Protein AF-A0A7S2SHQ1-F1 (afdb_monomer)

Radius of gyration: 28.11 Å; Cα contacts (8 Å, |Δi|>4): 179; chains: 1; bounding box: 88×55×60 Å

Secondary structure (DSSP, 8-state):
--TT---SSEEEEEEEEEEEEETTTTEEEEEPPTT---EE-TTT-SSEESEEEPPPBTT-SS-------EE---S----TTTTSPPEEEEEEEEE---------------------------

Solvent-accessible surface area (backbone atoms only — not comparable to full-atom values): 7994 Å² total; per-residue (Å²): 122,51,78,90,34,82,64,43,22,36,32,44,35,42,33,65,25,24,42,43,80,36,82,91,77,75,42,80,40,78,39,80,44,91,86,56,52,32,34,38,42,80,91,80,47,94,57,59,31,58,63,49,67,47,72,67,33,67,86,31,62,50,46,79,81,85,76,81,75,48,74,58,73,71,92,80,76,56,55,97,79,74,76,48,55,54,73,45,79,47,77,45,82,42,77,56,86,82,78,78,80,76,77,81,75,78,81,76,73,74,81,75,76,80,77,82,78,88,82,80,90,128

Structure (mmCIF, N/CA/C/O backbone):
data_AF-A0A7S2SHQ1-F1
#
_entry.id   AF-A0A7S2SHQ1-F1
#
loop_
_atom_site.group_PDB
_atom_site.id
_atom_site.type_symbol
_atom_site.label_atom_id
_atom_site.label_alt_id
_atom_site.label_comp_id
_atom_site.label_asym_id
_atom_site.label_entity_id
_atom_site.label_seq_id
_atom_site.pdbx_PDB_ins_code
_atom_site.Cartn_x
_atom_site.Cartn_y
_atom_site.Cartn_z
_atom_site.occupancy
_atom_site.B_iso_or_equiv
_atom_site.auth_seq_id
_atom_site.auth_comp_id
_atom_site.auth_asym_id
_atom_site.auth_atom_id
_atom_site.pdbx_PDB_model_num
ATOM 1 N N . LEU A 1 1 ? -0.963 -9.790 -8.709 1.00 62.69 1 LEU A N 1
ATOM 2 C CA . LEU A 1 1 ? -0.727 -9.989 -10.155 1.00 62.69 1 LEU A CA 1
ATOM 3 C C . LEU A 1 1 ? -1.663 -9.042 -10.897 1.00 62.69 1 LEU A C 1
ATOM 5 O O . LEU A 1 1 ? -2.847 -9.062 -10.591 1.00 62.69 1 LEU A O 1
ATOM 9 N N . LEU A 1 2 ? -1.149 -8.159 -11.757 1.00 80.31 2 LEU A N 1
ATOM 10 C CA . LEU A 1 2 ? -1.993 -7.291 -12.589 1.00 80.31 2 LEU A CA 1
ATOM 11 C C . LEU A 1 2 ? -2.101 -7.940 -13.966 1.00 80.31 2 LEU A C 1
ATOM 13 O O . LEU A 1 2 ? -1.152 -7.884 -14.743 1.00 80.31 2 LEU A O 1
ATOM 17 N N . HIS A 1 3 ? -3.220 -8.609 -14.221 1.00 83.25 3 HIS A N 1
ATOM 18 C CA . HIS A 1 3 ? -3.467 -9.285 -15.491 1.00 83.25 3 HIS A CA 1
ATOM 19 C C . HIS A 1 3 ? -3.854 -8.283 -16.579 1.00 83.25 3 HIS A C 1
ATOM 21 O O . HIS A 1 3 ? -4.559 -7.314 -16.294 1.00 83.25 3 HIS A O 1
ATOM 27 N N . ASN A 1 4 ? -3.435 -8.553 -17.818 1.00 85.25 4 ASN A N 1
ATOM 28 C CA . ASN A 1 4 ? -3.770 -7.763 -19.004 1.00 85.25 4 ASN A CA 1
ATOM 29 C C . ASN A 1 4 ? -3.361 -6.285 -18.869 1.00 85.25 4 ASN A C 1
ATOM 31 O O . ASN A 1 4 ? -4.079 -5.376 -19.291 1.00 85.25 4 ASN A O 1
ATOM 35 N N . CYS A 1 5 ? -2.206 -6.030 -18.251 1.00 85.94 5 CYS A N 1
ATOM 36 C CA . CYS A 1 5 ? -1.692 -4.683 -18.038 1.00 85.94 5 CYS A CA 1
ATOM 37 C C . CYS A 1 5 ? -0.647 -4.348 -19.106 1.00 85.94 5 CYS A C 1
ATOM 39 O O . CYS A 1 5 ? 0.532 -4.689 -18.993 1.00 85.94 5 CYS A O 1
ATOM 41 N N . TRP A 1 6 ? -1.075 -3.615 -20.134 1.00 89.12 6 TRP A N 1
ATOM 42 C CA . TRP A 1 6 ? -0.206 -3.199 -21.245 1.00 89.12 6 TRP A CA 1
ATOM 43 C C . TRP A 1 6 ? 0.680 -1.990 -20.919 1.00 89.12 6 TRP A C 1
ATOM 45 O O . TRP A 1 6 ? 1.574 -1.626 -21.688 1.00 89.12 6 TRP A O 1
ATOM 55 N N . LYS A 1 7 ? 0.435 -1.332 -19.782 1.00 89.19 7 LYS A N 1
ATOM 56 C CA . LYS A 1 7 ? 1.224 -0.187 -19.326 1.00 89.19 7 LYS A CA 1
ATOM 57 C C . LYS A 1 7 ? 2.525 -0.679 -18.682 1.00 89.19 7 LYS A C 1
ATOM 59 O O . LYS A 1 7 ? 2.51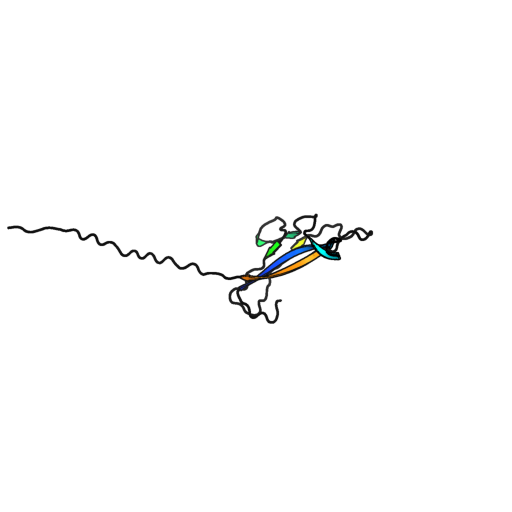4 -1.562 -17.835 1.00 89.19 7 LYS A O 1
ATOM 64 N N . ARG A 1 8 ? 3.647 -0.063 -19.067 1.00 90.31 8 ARG A N 1
ATOM 65 C CA . ARG A 1 8 ? 4.987 -0.324 -18.501 1.00 90.31 8 ARG A CA 1
ATOM 66 C C . ARG A 1 8 ? 5.246 0.542 -17.269 1.00 90.31 8 ARG A C 1
ATOM 68 O O . ARG A 1 8 ? 4.497 1.478 -17.027 1.00 90.31 8 ARG A O 1
ATOM 75 N 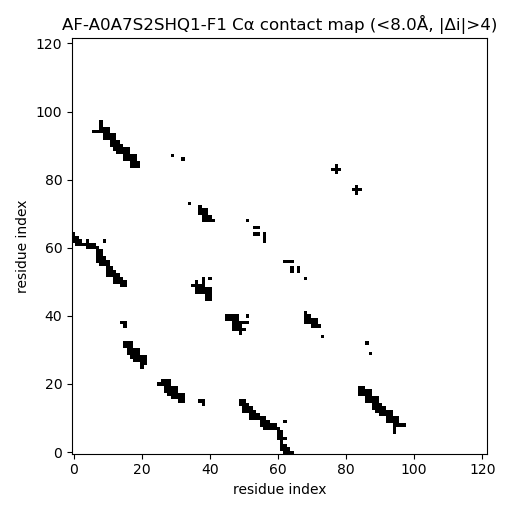N . ASN A 1 9 ? 6.337 0.304 -16.541 1.00 92.19 9 ASN A N 1
ATOM 76 C CA . ASN A 1 9 ? 6.776 1.152 -15.420 1.00 92.19 9 ASN A CA 1
ATOM 77 C C . ASN A 1 9 ? 5.695 1.285 -14.344 1.00 92.19 9 ASN A C 1
ATOM 79 O O . ASN A 1 9 ? 5.266 2.386 -13.989 1.00 92.19 9 ASN A O 1
ATOM 83 N N . ILE A 1 10 ? 5.212 0.138 -13.879 1.00 94.25 10 ILE A N 1
ATOM 84 C CA . ILE A 1 10 ? 4.143 0.075 -12.890 1.00 94.25 10 ILE A CA 1
ATOM 85 C C . ILE A 1 10 ? 4.728 -0.028 -11.489 1.00 94.25 10 ILE A C 1
ATOM 87 O O . ILE A 1 10 ? 5.664 -0.792 -11.247 1.00 94.25 10 ILE A O 1
ATOM 91 N N . VAL A 1 11 ? 4.139 0.722 -10.565 1.00 94.81 11 VAL A N 1
ATOM 92 C CA . VAL A 1 11 ? 4.371 0.603 -9.125 1.00 94.81 11 VAL A CA 1
ATOM 93 C C . VAL A 1 11 ? 3.023 0.402 -8.450 1.00 94.81 11 VAL A C 1
ATOM 95 O O . VAL A 1 11 ? 2.055 1.087 -8.780 1.00 94.81 11 VAL A O 1
ATOM 98 N N . VAL A 1 12 ? 2.956 -0.513 -7.488 1.00 94.75 12 VAL A N 1
ATOM 99 C CA . VAL A 1 12 ? 1.771 -0.698 -6.651 1.00 94.75 12 VAL A CA 1
ATOM 100 C C . VAL A 1 12 ? 2.057 -0.128 -5.270 1.00 94.75 12 VAL A C 1
ATOM 102 O O . VAL A 1 12 ? 3.058 -0.468 -4.639 1.00 94.75 12 VAL A O 1
ATOM 105 N N . LYS A 1 13 ? 1.174 0.749 -4.803 1.00 95.44 13 LYS A N 1
ATOM 106 C CA . LYS A 1 13 ? 1.134 1.217 -3.422 1.00 95.44 13 LYS A CA 1
ATOM 107 C C . LYS A 1 13 ? 0.166 0.363 -2.625 1.00 95.44 13 LYS A C 1
ATOM 109 O O . LYS A 1 13 ? -0.901 0.017 -3.126 1.00 95.44 13 LYS A O 1
ATOM 114 N N . ILE A 1 14 ? 0.532 0.078 -1.388 1.00 95.06 14 ILE A N 1
ATOM 115 C CA . ILE A 1 14 ? -0.274 -0.654 -0.422 1.00 95.06 14 ILE A CA 1
ATOM 116 C C . ILE A 1 14 ? -0.437 0.222 0.812 1.00 95.06 14 ILE A C 1
ATOM 118 O O . ILE A 1 14 ? 0.546 0.746 1.341 1.00 95.06 14 ILE A O 1
ATOM 122 N N . GLU A 1 15 ? -1.673 0.351 1.276 1.00 94.69 15 GLU A N 1
ATOM 123 C CA . GLU A 1 15 ? -2.031 1.076 2.493 1.00 94.69 15 GLU A CA 1
ATOM 124 C C . GLU A 1 15 ? -2.998 0.253 3.342 1.00 94.69 15 GLU A C 1
ATOM 126 O O . GLU A 1 15 ? -3.829 -0.483 2.808 1.00 94.69 15 GLU A O 1
ATOM 131 N N . MET A 1 16 ? -2.951 0.431 4.663 1.00 92.50 16 MET A N 1
ATOM 132 C CA . MET A 1 16 ? -4.004 -0.061 5.5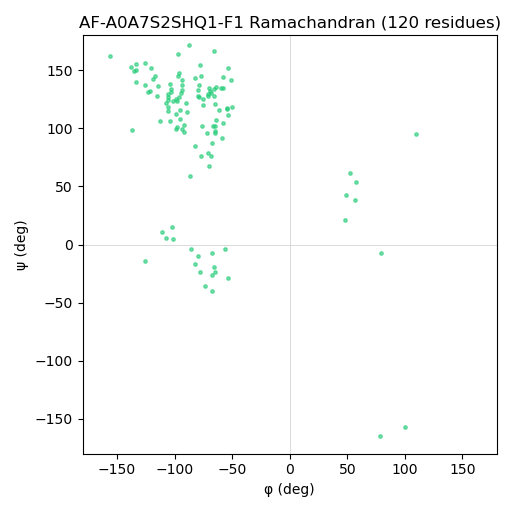52 1.00 92.50 16 MET A CA 1
ATOM 133 C C . MET A 1 16 ? -5.022 1.048 5.819 1.00 92.50 16 MET A C 1
ATOM 135 O O . MET A 1 16 ? -4.653 2.160 6.205 1.00 92.50 16 MET A O 1
ATOM 139 N N . ARG A 1 17 ? -6.305 0.733 5.645 1.00 91.94 17 ARG A N 1
ATOM 140 C CA . ARG A 1 17 ? -7.433 1.631 5.909 1.00 91.94 17 ARG A CA 1
ATOM 141 C C . ARG A 1 17 ? -8.427 0.980 6.863 1.00 91.94 17 ARG A C 1
ATOM 143 O O . ARG A 1 17 ? -8.487 -0.241 6.966 1.00 91.94 17 ARG A O 1
ATOM 150 N N . LYS A 1 18 ? -9.212 1.795 7.557 1.00 89.56 18 LYS A N 1
ATOM 151 C CA . LYS A 1 18 ? -10.374 1.373 8.341 1.00 89.56 18 LYS A CA 1
ATOM 152 C C . LYS A 1 18 ? -11.623 1.776 7.570 1.00 89.56 18 LYS A C 1
ATOM 154 O O . LYS A 1 18 ? -11.736 2.922 7.152 1.00 89.56 18 LYS A O 1
ATOM 159 N N . ILE A 1 19 ? -12.551 0.849 7.384 1.00 89.25 19 ILE A N 1
ATOM 160 C CA . ILE A 1 19 ? -13.873 1.164 6.858 1.00 89.25 19 ILE A CA 1
ATOM 161 C C . ILE A 1 19 ? -14.713 1.750 7.989 1.00 89.25 19 ILE A C 1
ATOM 163 O O . ILE A 1 19 ? -14.849 1.144 9.056 1.00 89.25 19 ILE A O 1
ATOM 167 N N . GLN A 1 20 ? -15.282 2.921 7.736 1.00 88.56 20 GLN A N 1
ATOM 168 C CA . GLN A 1 20 ? -16.168 3.634 8.642 1.00 88.56 20 GLN A CA 1
ATOM 169 C C . GLN A 1 20 ? -17.387 4.127 7.864 1.00 88.56 20 GLN A C 1
ATOM 171 O O . GLN A 1 20 ? -17.261 4.556 6.722 1.00 88.56 20 GLN A O 1
ATOM 176 N N . TRP A 1 21 ? -18.571 4.050 8.465 1.00 88.25 21 TRP A N 1
ATOM 177 C CA . TRP A 1 21 ? -19.756 4.690 7.904 1.00 88.25 21 TRP A CA 1
ATOM 178 C C . TRP A 1 21 ? -19.639 6.210 8.048 1.00 88.25 21 TRP A C 1
ATOM 180 O O . TRP A 1 21 ? -19.359 6.698 9.144 1.00 88.25 21 TRP A O 1
ATOM 190 N N . SER A 1 22 ? -19.846 6.947 6.960 1.00 89.62 22 SER A N 1
ATOM 191 C CA . SER A 1 22 ? -19.963 8.403 6.987 1.00 89.62 22 SER A CA 1
ATOM 192 C C . SER A 1 22 ? -21.419 8.801 6.784 1.00 89.62 22 SER A C 1
ATOM 194 O O . SER A 1 22 ? -22.004 8.524 5.735 1.00 89.62 22 SER A O 1
ATOM 196 N N . GLY A 1 23 ? -21.992 9.469 7.788 1.00 92.06 23 GLY A N 1
ATOM 197 C CA . GLY A 1 23 ? -23.348 10.014 7.714 1.00 92.06 23 GLY A CA 1
ATOM 198 C C . GLY A 1 23 ? -23.481 11.163 6.712 1.00 92.06 23 GLY A C 1
ATOM 199 O O . GLY A 1 23 ? -24.549 11.337 6.142 1.00 92.06 23 GLY A O 1
ATOM 200 N N . GLU A 1 24 ? -22.396 11.895 6.437 1.00 94.31 24 GLU A N 1
ATOM 201 C CA . GLU A 1 24 ? -22.396 13.037 5.510 1.00 94.31 24 GLU A CA 1
ATOM 202 C C . GLU A 1 24 ? -22.626 12.611 4.058 1.00 94.31 24 GLU A C 1
ATOM 204 O O . GLU A 1 24 ? -23.344 13.272 3.315 1.00 94.31 24 GLU A O 1
ATOM 209 N N . ILE A 1 25 ? -22.024 11.490 3.655 1.00 94.25 25 ILE A N 1
ATOM 210 C CA . ILE A 1 25 ? -22.130 10.962 2.288 1.00 94.25 25 ILE A CA 1
ATOM 211 C C . ILE A 1 25 ? -23.008 9.709 2.198 1.00 94.25 25 ILE A C 1
ATOM 213 O O . ILE A 1 25 ? -23.074 9.086 1.140 1.00 94.25 25 ILE A O 1
ATOM 217 N N . ASN A 1 26 ? -23.644 9.319 3.308 1.00 93.38 26 ASN A N 1
ATOM 218 C CA . ASN A 1 26 ? -24.500 8.137 3.421 1.00 93.38 26 ASN A CA 1
ATOM 219 C C . ASN A 1 26 ? -23.845 6.858 2.855 1.00 93.38 26 ASN A C 1
ATOM 221 O O . ASN A 1 26 ? -24.458 6.104 2.096 1.00 93.38 26 ASN A O 1
ATOM 225 N N . SER A 1 27 ? -22.557 6.654 3.150 1.00 92.94 27 SER A N 1
ATOM 226 C CA . SER A 1 27 ? -21.765 5.568 2.563 1.00 92.94 27 SER A CA 1
ATOM 227 C C . SER A 1 27 ? -20.572 5.167 3.433 1.00 92.94 27 SER A C 1
ATOM 229 O O . SER A 1 27 ? -20.128 5.905 4.316 1.00 92.94 27 SER A O 1
ATOM 231 N N . PHE A 1 28 ? -20.023 3.979 3.174 1.00 88.88 28 PHE A N 1
ATOM 232 C CA . PHE A 1 28 ? -18.803 3.491 3.810 1.00 88.88 28 PHE A CA 1
ATOM 233 C C . PHE A 1 28 ? -17.554 4.107 3.167 1.00 88.88 28 PHE A C 1
ATOM 235 O O . PHE A 1 28 ? -17.340 4.005 1.961 1.00 88.88 28 PHE A O 1
ATOM 242 N N . VAL A 1 29 ? -16.684 4.683 3.995 1.00 90.81 29 VAL A N 1
ATOM 243 C CA . VAL A 1 29 ? -15.422 5.316 3.595 1.00 90.81 29 VAL A CA 1
ATOM 244 C C . VAL A 1 29 ? -14.216 4.605 4.187 1.00 90.81 29 VAL A C 1
ATOM 246 O O . VAL A 1 29 ? -14.244 4.121 5.316 1.00 90.81 29 VAL A O 1
ATOM 249 N N . ALA A 1 30 ? -13.128 4.575 3.419 1.00 91.19 30 ALA A N 1
ATOM 250 C CA . ALA A 1 30 ? -11.844 4.031 3.841 1.00 91.19 30 ALA A CA 1
ATOM 251 C C . ALA A 1 30 ? -10.963 5.138 4.454 1.00 91.19 30 ALA A C 1
ATOM 253 O O . ALA A 1 30 ? -10.270 5.876 3.748 1.00 91.19 30 ALA A O 1
ATOM 254 N N . VAL A 1 31 ? -10.962 5.244 5.780 1.00 90.56 31 VAL A N 1
ATOM 255 C CA . VAL A 1 31 ? -10.202 6.252 6.536 1.00 90.56 31 VAL A CA 1
ATOM 256 C C . VAL A 1 31 ? -8.870 5.703 7.050 1.00 90.56 31 VAL A C 1
ATOM 258 O O . VAL A 1 31 ? -8.633 4.493 7.057 1.00 90.56 31 VAL A O 1
ATOM 261 N N . ILE A 1 32 ? -7.964 6.592 7.458 1.00 88.88 32 ILE A N 1
ATOM 262 C CA . ILE A 1 32 ? -6.708 6.189 8.101 1.00 88.88 32 ILE A CA 1
ATOM 263 C C . ILE A 1 32 ? -7.037 5.591 9.483 1.00 88.88 32 ILE A C 1
ATOM 265 O O . ILE A 1 32 ? -7.784 6.208 10.243 1.00 88.88 32 ILE A O 1
ATOM 269 N N . PRO A 1 33 ? -6.516 4.401 9.832 1.00 86.62 33 PRO A N 1
ATOM 270 C CA . PRO A 1 33 ? -6.743 3.806 11.143 1.00 86.62 33 PRO A CA 1
ATOM 271 C C . PRO A 1 33 ? -6.138 4.660 12.265 1.00 86.62 33 PRO A C 1
ATOM 273 O O . PRO A 1 33 ? -4.982 5.070 12.183 1.00 86.62 33 PRO A O 1
ATOM 276 N N . SER A 1 34 ? -6.880 4.856 13.356 1.00 83.69 34 SER A N 1
ATOM 277 C CA . SER A 1 34 ? -6.404 5.590 14.540 1.00 83.69 34 SER A CA 1
ATOM 278 C C . SER A 1 34 ? -5.256 4.894 15.278 1.00 83.69 34 SER A C 1
ATOM 280 O O . SER A 1 34 ? -4.517 5.539 16.011 1.00 83.69 34 SER A O 1
ATOM 282 N N . SER A 1 35 ? -5.065 3.589 15.058 1.00 82.00 35 SER A N 1
ATOM 283 C CA . SER A 1 35 ? -3.949 2.810 15.609 1.00 82.00 35 SER A CA 1
ATOM 284 C C . SER A 1 35 ? -2.578 3.198 15.039 1.00 82.00 35 SER A C 1
ATOM 286 O O . SER A 1 35 ? -1.565 2.677 15.496 1.00 82.00 35 SER A O 1
ATOM 288 N N . GLY A 1 36 ? -2.540 4.066 14.024 1.00 86.81 36 GLY A N 1
ATOM 289 C CA . GLY A 1 36 ? -1.312 4.509 13.378 1.00 86.81 36 GLY A CA 1
ATOM 290 C C . GLY A 1 36 ? -0.731 3.501 12.373 1.00 86.81 36 GLY A C 1
ATOM 291 O O . GLY A 1 36 ? -1.422 2.568 11.9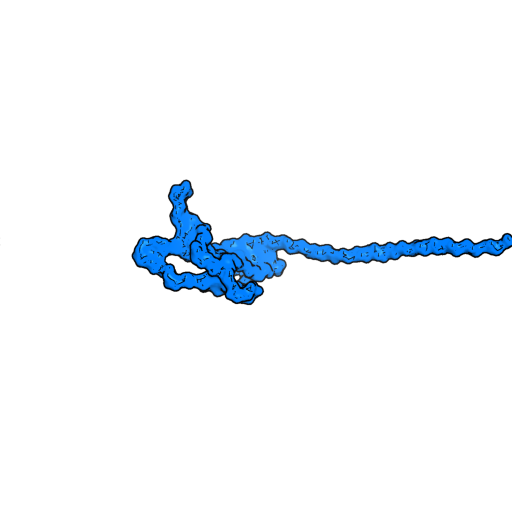44 1.00 86.81 36 GLY A O 1
ATOM 292 N N . PRO A 1 37 ? 0.543 3.698 11.979 1.00 90.94 37 PRO A N 1
ATOM 293 C CA . PRO A 1 37 ? 1.236 2.889 10.979 1.00 90.94 37 PRO A CA 1
ATOM 294 C C . PRO A 1 37 ? 1.296 1.397 11.323 1.00 90.94 37 PRO A C 1
ATOM 296 O O . PRO A 1 37 ? 1.671 1.020 12.430 1.00 90.94 37 PRO A O 1
ATOM 299 N N . SER A 1 38 ? 1.015 0.535 10.344 1.00 92.00 38 SER A N 1
ATOM 300 C CA . SER A 1 38 ? 0.948 -0.922 10.542 1.00 92.00 38 SER A CA 1
ATOM 301 C C . SER A 1 38 ? 1.838 -1.733 9.606 1.00 92.00 38 SER A C 1
ATOM 303 O O . SER A 1 38 ? 2.078 -2.917 9.850 1.00 92.00 38 SER A O 1
ATOM 305 N N . ILE A 1 39 ? 2.354 -1.134 8.532 1.00 93.88 39 ILE A N 1
ATOM 306 C CA . ILE A 1 39 ? 3.104 -1.866 7.516 1.00 93.88 39 ILE A CA 1
ATOM 307 C C . ILE A 1 39 ? 4.577 -1.867 7.903 1.00 93.88 39 ILE A C 1
ATOM 309 O O . ILE A 1 39 ? 5.211 -0.825 8.026 1.00 93.88 39 ILE A O 1
ATOM 313 N N . HIS A 1 40 ? 5.161 -3.044 8.065 1.00 92.9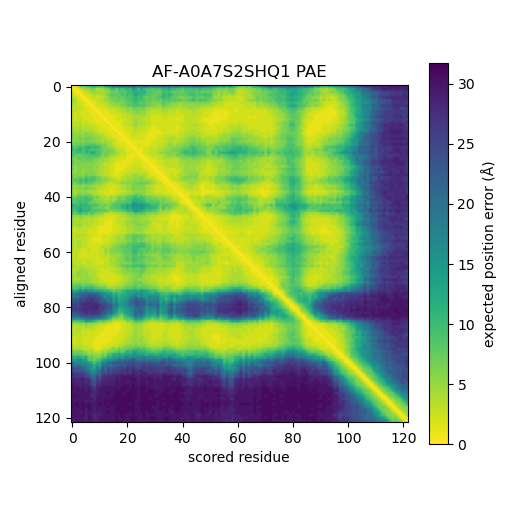4 40 HIS A N 1
ATOM 314 C CA . HIS A 1 40 ? 6.598 -3.191 8.199 1.00 92.94 40 HIS A CA 1
ATOM 315 C C . HIS A 1 40 ? 7.228 -3.371 6.815 1.00 92.94 40 HIS A C 1
ATOM 317 O O . HIS A 1 40 ? 7.024 -4.388 6.143 1.00 92.94 40 HIS A O 1
ATOM 323 N N . ASN A 1 41 ? 8.022 -2.384 6.402 1.00 86.31 41 ASN A N 1
ATOM 324 C CA . ASN A 1 41 ? 8.763 -2.416 5.149 1.00 86.31 41 ASN A CA 1
ATOM 325 C C . ASN A 1 41 ? 10.241 -2.718 5.423 1.00 86.31 41 ASN A C 1
ATOM 327 O O . ASN A 1 41 ? 10.986 -1.832 5.842 1.00 86.31 41 ASN A O 1
ATOM 331 N N . LYS A 1 42 ? 10.678 -3.948 5.108 1.00 80.88 42 LYS A N 1
ATOM 332 C CA . LYS A 1 42 ? 12.063 -4.406 5.329 1.00 80.88 42 LYS A CA 1
ATOM 333 C C . LYS A 1 42 ? 13.109 -3.471 4.697 1.00 80.88 42 LYS A C 1
ATOM 335 O O . LYS A 1 42 ? 14.211 -3.362 5.221 1.00 80.88 42 LYS A O 1
ATOM 340 N N . ARG A 1 43 ? 12.773 -2.772 3.602 1.00 83.19 43 ARG A N 1
ATOM 341 C CA . ARG A 1 43 ? 13.689 -1.857 2.894 1.00 83.19 43 ARG A CA 1
ATOM 342 C C . ARG A 1 43 ? 13.851 -0.498 3.578 1.00 83.19 43 ARG A C 1
ATOM 344 O O . ARG A 1 43 ? 14.848 0.170 3.336 1.00 83.19 43 ARG A O 1
ATOM 351 N N . ARG A 1 44 ? 12.877 -0.064 4.388 1.00 77.44 44 ARG A N 1
ATOM 352 C CA . ARG A 1 44 ? 12.879 1.255 5.059 1.00 77.44 44 ARG A CA 1
ATOM 353 C C . ARG A 1 44 ? 13.295 1.196 6.533 1.00 77.44 44 ARG A C 1
ATOM 355 O O . ARG A 1 44 ? 13.273 2.217 7.212 1.00 77.44 44 ARG A O 1
ATOM 362 N N . GLY A 1 45 ? 13.704 0.026 7.022 1.00 82.50 45 GLY A N 1
ATOM 363 C CA . GLY A 1 45 ? 14.217 -0.159 8.378 1.00 82.50 45 GLY A CA 1
ATOM 364 C C . GLY A 1 45 ? 13.190 -0.735 9.353 1.00 82.50 45 GLY A C 1
ATOM 365 O O . GLY A 1 45 ? 12.261 -1.444 8.973 1.00 82.50 45 GLY A O 1
ATOM 366 N N . LYS A 1 46 ? 13.404 -0.490 10.651 1.00 85.12 46 LYS A N 1
ATOM 367 C CA . LYS A 1 46 ? 12.682 -1.174 11.741 1.00 85.12 46 LYS A CA 1
ATOM 368 C C . LYS A 1 46 ? 11.299 -0.583 12.050 1.00 85.12 46 LYS A C 1
ATOM 370 O O . LYS A 1 46 ? 10.492 -1.253 12.690 1.00 85.12 46 LYS A O 1
ATOM 375 N N . PHE A 1 47 ? 11.023 0.638 11.597 1.00 89.00 47 PHE A N 1
ATOM 376 C CA . PHE A 1 47 ? 9.783 1.354 11.893 1.00 89.00 47 PHE A CA 1
ATOM 377 C C . PHE A 1 47 ? 8.605 0.863 11.044 1.00 89.00 47 PHE A C 1
ATOM 379 O O . PHE A 1 47 ? 8.782 0.317 9.952 1.00 89.00 47 PHE A O 1
ATOM 386 N N . LEU A 1 48 ? 7.393 1.049 11.569 1.00 91.88 48 LEU A N 1
ATOM 387 C CA . LEU A 1 48 ? 6.164 0.840 10.811 1.00 91.88 48 LEU A CA 1
ATOM 388 C C . LEU A 1 48 ? 5.865 2.080 9.971 1.00 91.88 48 LEU A C 1
ATOM 390 O O . LEU A 1 48 ? 6.102 3.208 10.397 1.00 91.88 48 LEU A O 1
ATOM 394 N N . VAL A 1 49 ? 5.344 1.854 8.773 1.00 92.75 49 VAL A N 1
ATOM 395 C CA . VAL A 1 49 ? 4.947 2.889 7.822 1.00 92.75 49 VAL A CA 1
ATOM 396 C C . VAL A 1 49 ? 3.462 2.760 7.505 1.00 92.75 49 VAL A C 1
ATOM 398 O O . VAL A 1 49 ? 2.875 1.682 7.609 1.00 92.75 49 VAL A O 1
ATOM 401 N N . GLN A 1 50 ? 2.841 3.888 7.169 1.00 91.94 50 GLN A N 1
ATOM 402 C CA . GLN A 1 50 ? 1.421 3.933 6.820 1.00 91.94 50 GLN A CA 1
ATOM 403 C C . GLN A 1 50 ? 1.161 3.346 5.428 1.00 91.94 50 GLN A C 1
ATOM 405 O O . GLN A 1 50 ? 0.145 2.695 5.191 1.00 91.94 50 GLN A O 1
ATOM 410 N N . GLU A 1 51 ? 2.106 3.574 4.520 1.00 93.75 51 GLU A N 1
ATOM 411 C CA . GLU A 1 51 ? 2.052 3.151 3.131 1.00 93.75 51 GLU A CA 1
ATOM 412 C C . GLU A 1 51 ? 3.392 2.549 2.704 1.00 93.75 51 GLU A C 1
ATOM 414 O O . GLU A 1 51 ? 4.465 2.924 3.195 1.00 93.75 51 GLU A O 1
ATOM 419 N N . ALA A 1 52 ? 3.336 1.604 1.774 1.00 94.19 52 ALA A N 1
ATOM 420 C CA . ALA A 1 52 ? 4.514 1.006 1.171 1.00 94.19 52 ALA A CA 1
ATOM 421 C C . ALA A 1 52 ? 4.318 0.837 -0.335 1.00 94.19 52 ALA A C 1
ATOM 423 O O . ALA A 1 52 ? 3.200 0.696 -0.818 1.00 94.19 52 ALA A O 1
ATOM 424 N N . PHE A 1 53 ? 5.422 0.847 -1.076 1.00 94.12 53 PHE A N 1
ATOM 425 C CA . PHE A 1 53 ? 5.427 0.709 -2.528 1.00 94.12 53 PHE A CA 1
ATOM 426 C C . PHE A 1 53 ? 6.218 -0.532 -2.919 1.00 94.12 53 PHE A C 1
ATOM 428 O O . PHE A 1 53 ? 7.255 -0.822 -2.311 1.00 94.12 53 PHE A O 1
ATOM 435 N N . THR A 1 54 ? 5.749 -1.234 -3.946 1.00 9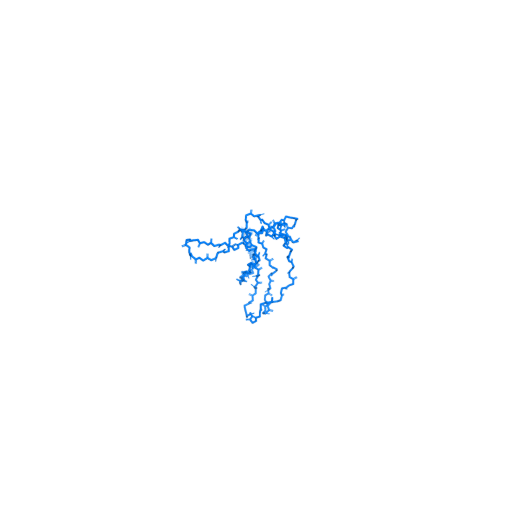3.12 54 THR A N 1
ATOM 436 C CA . THR A 1 54 ? 6.524 -2.283 -4.611 1.00 93.12 54 THR A CA 1
ATOM 437 C C . THR A 1 54 ? 7.747 -1.694 -5.308 1.00 93.12 54 THR A C 1
ATOM 439 O O . THR A 1 54 ? 7.843 -0.485 -5.550 1.00 93.12 54 THR A O 1
ATOM 442 N N . SER A 1 55 ? 8.675 -2.558 -5.709 1.00 91.19 55 SER A N 1
ATOM 443 C CA . SER A 1 55 ? 9.610 -2.217 -6.781 1.00 91.19 55 SER A CA 1
ATOM 444 C C . SER A 1 55 ? 8.862 -1.748 -8.035 1.00 91.19 55 SER A C 1
ATOM 446 O O . SER A 1 55 ? 7.731 -2.164 -8.292 1.00 91.19 55 SER A O 1
A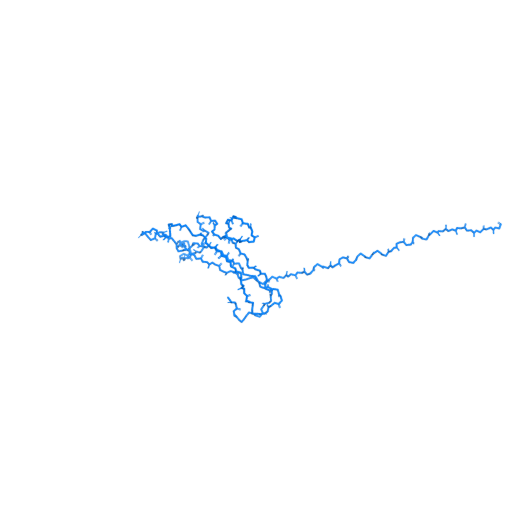TOM 448 N N . CYS A 1 56 ? 9.504 -0.893 -8.833 1.00 91.50 56 CYS A N 1
ATOM 449 C CA . CYS A 1 56 ? 8.990 -0.538 -10.152 1.00 91.50 56 CYS A CA 1
ATOM 450 C C . CYS A 1 56 ? 9.223 -1.691 -11.127 1.00 91.50 56 CYS A C 1
ATOM 452 O O . CYS A 1 56 ? 10.363 -2.117 -11.327 1.00 91.50 56 CYS A O 1
ATOM 454 N N . ALA A 1 57 ? 8.155 -2.148 -11.776 1.00 91.69 57 ALA A N 1
ATOM 455 C CA . ALA A 1 57 ? 8.233 -3.061 -12.907 1.00 91.69 57 ALA A CA 1
ATOM 456 C C . ALA A 1 57 ? 8.654 -2.290 -14.170 1.00 91.69 57 ALA A C 1
ATOM 458 O O . ALA A 1 57 ? 7.838 -1.917 -15.022 1.00 91.69 57 ALA A O 1
ATOM 459 N N . TYR A 1 58 ? 9.944 -1.973 -14.243 1.00 90.56 58 TYR A N 1
ATOM 460 C CA . TYR A 1 58 ? 10.520 -1.136 -15.290 1.00 90.56 58 TYR A CA 1
ATOM 461 C C . TYR A 1 58 ? 10.511 -1.848 -16.648 1.00 90.56 58 TYR A C 1
ATOM 463 O O . TYR A 1 58 ? 10.879 -3.017 -16.742 1.00 90.56 58 TYR A O 1
ATOM 471 N N . HIS A 1 59 ? 10.045 -1.154 -17.693 1.00 88.69 59 HIS A N 1
ATOM 472 C CA . HIS A 1 59 ? 9.887 -1.665 -19.069 1.00 88.69 59 HIS A CA 1
ATOM 473 C C . HIS A 1 59 ? 9.185 -3.027 -19.212 1.00 88.69 59 HIS A C 1
ATOM 475 O O . HIS A 1 59 ? 9.305 -3.676 -20.245 1.00 88.69 59 HIS A O 1
ATOM 481 N N . THR A 1 60 ? 8.412 -3.442 -18.209 1.00 88.56 60 THR A N 1
ATOM 482 C CA . THR A 1 60 ? 7.754 -4.753 -18.172 1.00 88.56 60 THR A CA 1
ATOM 483 C C . THR A 1 60 ? 6.269 -4.613 -18.502 1.00 88.56 60 THR A C 1
ATOM 485 O O . THR A 1 60 ? 5.606 -3.721 -17.974 1.00 88.56 60 THR A O 1
ATOM 488 N N . ILE A 1 61 ? 5.765 -5.488 -19.373 1.00 89.12 61 ILE A N 1
ATOM 489 C CA . ILE A 1 61 ? 4.333 -5.685 -19.653 1.00 89.12 61 ILE A CA 1
ATOM 490 C C . ILE A 1 61 ? 3.857 -6.876 -18.810 1.00 89.12 61 ILE A C 1
ATOM 492 O O . ILE A 1 61 ? 4.645 -7.791 -18.577 1.00 89.12 61 ILE A O 1
ATOM 496 N N . ASP A 1 62 ? 2.614 -6.842 -18.322 1.00 88.44 62 ASP A N 1
ATOM 497 C CA . ASP A 1 62 ? 2.053 -7.853 -17.407 1.00 88.44 62 ASP A CA 1
ATOM 498 C C . ASP A 1 62 ? 2.935 -8.105 -16.167 1.00 88.44 62 ASP A C 1
ATOM 500 O O . ASP A 1 62 ? 3.454 -9.207 -15.943 1.00 88.44 62 ASP A O 1
ATOM 504 N N . PRO A 1 63 ? 3.150 -7.064 -15.340 1.00 90.19 63 PRO A N 1
ATOM 505 C CA . PRO A 1 63 ? 4.128 -7.112 -14.269 1.00 90.19 63 PRO A CA 1
ATOM 506 C C . PRO A 1 63 ? 3.759 -8.128 -13.182 1.00 90.19 63 PRO A C 1
ATOM 508 O O . PRO A 1 63 ? 2.641 -8.158 -12.650 1.00 90.19 63 PRO A O 1
ATOM 511 N N . LYS A 1 64 ? 4.762 -8.919 -12.790 1.00 89.62 64 LYS A N 1
ATOM 512 C CA . LYS A 1 64 ? 4.709 -9.844 -11.654 1.00 89.62 64 LYS A CA 1
ATOM 513 C C . LYS A 1 64 ? 5.526 -9.262 -10.505 1.00 89.62 64 LYS A C 1
ATOM 515 O O . LYS A 1 64 ? 6.738 -9.115 -10.615 1.00 89.62 64 LYS A O 1
ATOM 520 N N . PHE A 1 65 ? 4.854 -8.923 -9.411 1.00 89.50 65 PHE A N 1
ATOM 521 C CA . PHE A 1 65 ? 5.501 -8.424 -8.200 1.00 89.50 65 PHE A CA 1
ATOM 522 C C . PHE A 1 65 ? 5.759 -9.586 -7.243 1.00 89.50 65 PHE A C 1
ATOM 524 O O . PHE A 1 65 ? 4.859 -10.386 -6.996 1.00 89.50 65 PHE A O 1
ATOM 531 N N . LEU A 1 66 ? 6.980 -9.649 -6.711 1.00 89.38 66 LEU A N 1
ATOM 532 C CA . LEU A 1 66 ? 7.402 -10.597 -5.670 1.00 89.38 66 LEU A CA 1
ATOM 533 C C . LEU A 1 66 ? 7.671 -9.880 -4.335 1.00 89.38 66 LEU A C 1
ATOM 535 O O . LEU A 1 66 ? 8.268 -10.441 -3.423 1.00 89.38 66 LEU A O 1
ATOM 539 N N . ASP A 1 67 ? 7.287 -8.606 -4.236 1.00 89.88 67 ASP A N 1
ATOM 540 C CA . ASP A 1 67 ? 7.454 -7.807 -3.031 1.00 89.88 67 ASP A CA 1
ATOM 541 C C . ASP A 1 67 ? 6.581 -8.351 -1.890 1.00 89.88 67 ASP A C 1
ATOM 543 O O . ASP A 1 67 ? 5.368 -8.501 -2.025 1.00 89.88 67 ASP A O 1
ATOM 547 N N . GLU A 1 68 ? 7.206 -8.591 -0.739 1.00 88.88 68 GLU A N 1
ATOM 548 C CA . GLU A 1 68 ? 6.530 -9.014 0.485 1.00 88.88 68 GLU A CA 1
ATOM 549 C C . GLU A 1 68 ? 6.404 -7.854 1.472 1.00 88.88 68 GLU A C 1
ATOM 551 O O . GLU A 1 68 ? 7.394 -7.205 1.828 1.00 88.88 68 GLU A O 1
ATOM 556 N N . PHE A 1 69 ? 5.198 -7.661 2.004 1.00 89.56 69 PHE A N 1
ATOM 557 C CA . PHE A 1 69 ? 4.926 -6.696 3.064 1.00 89.56 69 PHE A CA 1
ATOM 558 C C . PHE A 1 69 ? 4.353 -7.412 4.279 1.00 89.56 69 PHE A C 1
ATOM 560 O O . PHE A 1 69 ? 3.435 -8.221 4.162 1.00 89.56 69 PHE A O 1
ATOM 567 N N . LYS A 1 70 ? 4.890 -7.107 5.462 1.00 92.44 70 LYS A N 1
ATOM 568 C CA . LYS A 1 70 ? 4.350 -7.619 6.725 1.00 92.44 70 LYS A CA 1
ATOM 569 C C . LYS A 1 70 ? 3.431 -6.564 7.320 1.00 92.44 70 LYS A C 1
ATOM 571 O O . LYS A 1 70 ? 3.862 -5.431 7.510 1.00 92.44 70 LYS A O 1
ATOM 576 N N . ILE A 1 71 ? 2.198 -6.932 7.641 1.00 91.44 71 ILE A N 1
ATOM 577 C CA . ILE A 1 71 ? 1.230 -6.032 8.275 1.00 91.44 71 ILE A CA 1
ATOM 578 C C . ILE A 1 71 ? 1.097 -6.439 9.740 1.00 91.44 71 ILE A C 1
ATOM 580 O O . ILE A 1 71 ? 0.827 -7.601 10.040 1.00 91.44 71 ILE A O 1
ATOM 584 N N . LYS A 1 72 ? 1.318 -5.494 10.652 1.00 89.62 72 LYS A N 1
ATOM 585 C CA . LYS A 1 72 ? 1.140 -5.686 12.091 1.00 89.62 72 LYS A CA 1
ATOM 586 C C . LYS A 1 72 ? -0.207 -5.111 12.497 1.00 89.62 72 LYS A C 1
ATOM 588 O O . LYS A 1 72 ? -0.406 -3.902 12.432 1.00 89.62 72 LYS A O 1
ATOM 593 N N . LEU A 1 73 ? -1.124 -5.982 12.895 1.00 85.38 73 LEU A N 1
ATOM 594 C CA . LEU A 1 73 ? -2.462 -5.589 13.316 1.00 85.38 73 LEU A CA 1
ATOM 595 C C . LEU A 1 73 ? -2.521 -5.473 14.849 1.00 85.38 73 LEU A C 1
ATOM 597 O O . LEU A 1 73 ? -1.816 -6.219 15.534 1.00 85.38 73 LEU A O 1
ATOM 601 N N . PRO A 1 74 ? -3.332 -4.555 15.404 1.00 75.94 74 PRO A N 1
ATOM 602 C CA . PRO A 1 74 ? -3.581 -4.504 16.843 1.00 75.94 74 PRO A CA 1
ATOM 603 C C . PRO A 1 74 ? -4.156 -5.837 17.330 1.00 75.94 74 PRO A C 1
ATOM 605 O O . PRO A 1 74 ? -4.959 -6.424 16.624 1.00 75.94 74 PRO A O 1
ATOM 608 N N . LEU A 1 75 ? -3.809 -6.306 18.532 1.00 70.31 75 LEU A N 1
ATOM 609 C CA . LEU A 1 75 ? -4.347 -7.571 19.068 1.00 70.31 75 LEU A CA 1
ATOM 610 C C . LEU A 1 75 ? -5.865 -7.521 19.318 1.00 70.31 75 LEU A C 1
ATOM 612 O O . LEU A 1 75 ? -6.533 -8.550 19.295 1.00 70.31 75 LEU A O 1
ATOM 616 N N . VAL A 1 76 ? -6.423 -6.322 19.501 1.00 67.50 76 VAL A N 1
ATOM 617 C CA . VAL A 1 76 ? -7.865 -6.089 19.669 1.00 67.50 76 VAL A CA 1
ATOM 618 C C . VAL A 1 76 ? -8.532 -5.933 18.296 1.00 67.50 76 VAL A C 1
ATOM 620 O O . VAL A 1 76 ? -9.103 -4.892 17.969 1.00 67.50 76 VAL A O 1
ATOM 623 N N . ILE A 1 77 ? -8.429 -6.956 17.442 1.00 60.06 77 ILE A N 1
ATOM 624 C CA . ILE A 1 77 ? -9.212 -7.018 16.198 1.00 60.06 77 ILE A CA 1
ATOM 625 C C . ILE A 1 77 ? -10.596 -7.552 16.559 1.00 60.06 77 ILE A C 1
ATOM 627 O O . ILE A 1 77 ? -10.854 -8.748 16.486 1.00 60.06 77 ILE A O 1
ATOM 631 N N . GLY A 1 78 ? -11.480 -6.656 16.986 1.00 55.34 78 GLY A N 1
ATOM 632 C CA . GLY A 1 78 ? -12.872 -6.990 17.273 1.00 55.34 78 GLY A CA 1
ATOM 633 C C . GLY A 1 78 ? -13.198 -6.953 18.757 1.00 55.34 78 GLY A C 1
ATOM 634 O O . GLY A 1 78 ? -13.080 -7.945 19.470 1.00 55.34 78 GLY A O 1
ATOM 635 N N . ASN A 1 79 ? -13.720 -5.812 19.205 1.00 50.78 79 ASN A N 1
ATOM 636 C CA . ASN A 1 79 ? -14.649 -5.849 20.324 1.00 50.78 79 ASN A CA 1
ATOM 637 C C . ASN A 1 79 ? -15.952 -6.497 19.843 1.00 50.78 79 ASN A C 1
ATOM 639 O O . ASN A 1 79 ? -16.474 -6.139 18.784 1.00 50.78 79 ASN A O 1
ATOM 643 N N . LYS A 1 80 ? -16.484 -7.417 20.657 1.00 52.78 80 LYS A N 1
ATOM 644 C CA . LYS A 1 80 ? -17.739 -8.171 20.460 1.00 52.78 80 LYS A CA 1
ATOM 645 C C . LYS A 1 80 ? -18.991 -7.293 20.257 1.00 52.78 80 LYS A C 1
ATOM 647 O O . LYS A 1 80 ? -20.051 -7.822 19.954 1.00 52.78 80 LYS A O 1
ATOM 652 N N . ASN A 1 81 ? -18.852 -5.969 20.355 1.00 47.22 81 ASN A N 1
ATOM 653 C CA . ASN A 1 81 ? -19.939 -4.992 20.288 1.00 47.22 81 ASN A CA 1
ATOM 654 C C . ASN A 1 81 ? -20.035 -4.267 18.928 1.00 47.22 81 ASN A C 1
ATOM 656 O O . ASN A 1 81 ? -20.683 -3.234 18.831 1.00 47.22 81 ASN A O 1
ATOM 660 N N . GLY A 1 82 ? -19.386 -4.762 17.867 1.00 47.19 82 GLY A N 1
ATOM 661 C CA . GLY A 1 82 ? -19.630 -4.282 16.495 1.00 47.19 82 GLY A CA 1
ATOM 662 C C . GLY A 1 82 ? -18.964 -2.954 16.096 1.00 47.19 82 GLY A C 1
ATOM 663 O O . GLY A 1 82 ? -18.950 -2.626 14.914 1.00 47.19 82 GLY A O 1
ATOM 664 N N . GLU A 1 83 ? -18.329 -2.229 17.023 1.00 49.84 83 GLU A N 1
ATOM 665 C CA . GLU A 1 83 ? -17.627 -0.958 16.737 1.00 49.84 83 GLU A CA 1
ATOM 666 C C . GLU A 1 83 ? -16.169 -1.125 16.258 1.00 49.84 83 GLU A C 1
ATOM 668 O O . GLU A 1 83 ? -15.489 -0.161 15.881 1.00 49.84 83 GLU A O 1
ATOM 673 N N . GLY A 1 84 ? -15.668 -2.364 16.231 1.00 54.88 84 GLY A N 1
ATOM 674 C CA . GLY A 1 84 ? -14.377 -2.712 15.639 1.00 54.88 84 GLY A CA 1
ATOM 675 C C . GLY A 1 84 ? -14.435 -2.605 14.116 1.00 54.88 84 GLY A C 1
ATOM 676 O O . GLY A 1 84 ? -14.613 -3.609 13.434 1.00 54.88 84 GLY A O 1
ATOM 677 N N . GLY A 1 85 ? -14.341 -1.384 13.581 1.00 62.78 85 GLY A N 1
ATOM 678 C CA . GLY A 1 85 ? -14.432 -1.138 12.139 1.00 62.78 85 GLY A CA 1
ATOM 679 C C . GLY A 1 85 ? -13.490 -2.032 11.325 1.00 62.78 85 GLY A C 1
ATOM 680 O O . GLY A 1 85 ? -12.363 -2.314 11.736 1.00 62.78 85 GLY A O 1
ATOM 681 N N . ARG A 1 86 ? -13.968 -2.488 10.163 1.00 80.38 86 ARG A N 1
ATOM 682 C CA . ARG A 1 86 ? -13.254 -3.447 9.310 1.00 80.38 86 ARG A CA 1
ATOM 683 C C . ARG A 1 86 ? -11.971 -2.815 8.776 1.00 80.38 86 ARG A C 1
ATOM 685 O O . ARG A 1 86 ? -12.024 -1.795 8.092 1.00 80.38 86 ARG A O 1
ATOM 692 N N . LEU A 1 87 ? -10.823 -3.414 9.077 1.00 87.44 87 LEU A N 1
ATOM 693 C CA . LEU A 1 87 ? -9.554 -3.029 8.463 1.00 87.44 87 LEU A CA 1
ATOM 694 C C . LEU A 1 87 ? -9.464 -3.640 7.064 1.00 87.44 87 LEU A C 1
ATOM 696 O O . LEU A 1 87 ? -9.809 -4.804 6.867 1.00 87.44 87 LEU A O 1
ATOM 700 N N . VAL A 1 88 ? -8.997 -2.857 6.099 1.00 90.50 88 VAL A N 1
ATOM 701 C CA . VAL A 1 88 ? -8.832 -3.268 4.703 1.00 90.50 88 VAL A CA 1
ATOM 702 C C . VAL A 1 88 ? -7.477 -2.841 4.163 1.00 90.50 88 VAL A C 1
ATOM 704 O O . VAL A 1 88 ? -6.874 -1.876 4.635 1.00 90.50 88 VAL A O 1
ATOM 707 N N . LEU A 1 89 ? -7.012 -3.564 3.147 1.00 92.69 89 LEU A N 1
ATOM 708 C CA . LEU A 1 89 ? -5.839 -3.191 2.370 1.00 92.69 89 LEU A CA 1
ATOM 709 C C . LEU A 1 89 ? -6.283 -2.501 1.090 1.00 92.69 89 LEU A C 1
ATOM 711 O O . LEU A 1 89 ? -7.040 -3.066 0.302 1.00 92.69 89 LEU A O 1
ATOM 715 N N . LEU A 1 90 ? -5.796 -1.282 0.893 1.00 93.88 90 LEU A N 1
ATOM 716 C CA . LEU A 1 90 ? -6.005 -0.523 -0.326 1.00 93.88 90 LEU A CA 1
ATOM 717 C C . LEU A 1 90 ? -4.773 -0.663 -1.218 1.00 93.88 90 LEU A C 1
ATOM 719 O O . LEU A 1 90 ? -3.656 -0.357 -0.799 1.00 93.88 90 LEU A O 1
ATOM 723 N N . PHE A 1 91 ? -4.999 -1.101 -2.455 1.00 94.56 91 PHE A N 1
ATOM 724 C CA . PHE A 1 91 ? -3.975 -1.197 -3.488 1.00 94.56 91 PHE A CA 1
ATOM 725 C C . PHE A 1 91 ? -4.202 -0.097 -4.523 1.00 94.56 91 PHE A C 1
ATOM 727 O O . PHE A 1 91 ? -5.265 -0.032 -5.139 1.00 94.56 91 PHE A O 1
ATOM 734 N N . SER A 1 92 ? -3.208 0.762 -4.734 1.00 94.88 92 SER A N 1
ATOM 735 C CA . SER A 1 92 ? -3.246 1.795 -5.776 1.00 94.88 92 SER A CA 1
ATOM 736 C C . SER A 1 92 ? -2.170 1.517 -6.815 1.00 94.88 92 SER A C 1
ATOM 738 O O . SER A 1 92 ? -1.003 1.326 -6.475 1.00 94.88 92 SER A O 1
ATOM 740 N N . VAL A 1 93 ? -2.557 1.484 -8.087 1.00 94.50 93 VAL A N 1
ATOM 741 C CA . VAL A 1 93 ? -1.659 1.166 -9.201 1.00 94.50 93 VAL A CA 1
ATOM 742 C C . VAL A 1 93 ? -1.248 2.455 -9.898 1.00 94.50 93 VAL A C 1
ATOM 744 O O . VAL A 1 93 ? -2.097 3.208 -10.367 1.00 94.50 93 VAL A O 1
ATOM 747 N N . TYR A 1 94 ? 0.057 2.692 -9.994 1.00 94.19 94 TYR A N 1
ATOM 748 C CA . TYR A 1 94 ? 0.629 3.875 -10.627 1.00 94.19 94 TYR A CA 1
ATOM 749 C C . TYR A 1 94 ? 1.418 3.490 -11.872 1.00 94.19 94 TYR A C 1
ATOM 751 O O . TYR A 1 94 ? 2.224 2.561 -11.845 1.00 94.19 94 TYR A O 1
ATOM 759 N N . ASN A 1 95 ? 1.236 4.259 -12.942 1.00 93.19 95 ASN A N 1
ATOM 760 C CA . ASN A 1 95 ? 2.139 4.287 -14.085 1.00 93.19 95 ASN A CA 1
ATOM 761 C C . ASN A 1 95 ? 3.121 5.445 -13.895 1.00 93.19 95 ASN A C 1
ATOM 763 O O . ASN A 1 95 ? 2.703 6.601 -13.856 1.00 93.19 95 ASN A O 1
ATOM 767 N N . ILE A 1 96 ? 4.412 5.145 -13.744 1.00 91.38 96 ILE A N 1
ATOM 768 C CA . ILE A 1 96 ? 5.427 6.173 -13.496 1.00 91.38 96 ILE A CA 1
ATOM 769 C C . ILE A 1 96 ? 6.256 6.465 -14.750 1.00 91.38 96 ILE A C 1
ATOM 771 O O . ILE A 1 96 ? 6.688 5.568 -15.474 1.00 91.38 96 ILE A O 1
ATOM 775 N N . SER A 1 97 ? 6.522 7.749 -14.992 1.00 87.19 97 SER A N 1
ATOM 776 C CA . SER A 1 97 ? 7.417 8.196 -16.060 1.00 87.19 97 SER A CA 1
ATOM 777 C C . SER A 1 97 ? 8.817 8.433 -15.500 1.00 87.19 97 SER A C 1
ATOM 779 O O . SER A 1 97 ? 9.061 9.426 -14.816 1.00 87.19 97 SER A O 1
ATOM 781 N N . VAL A 1 98 ? 9.764 7.560 -15.838 1.00 78.12 98 VAL A N 1
ATOM 782 C CA . VAL A 1 98 ? 11.177 7.747 -15.486 1.00 78.12 98 VAL A CA 1
ATOM 783 C C . VAL A 1 98 ? 11.872 8.481 -16.633 1.00 78.12 98 VAL A C 1
ATOM 785 O O . VAL A 1 98 ? 12.170 7.890 -17.668 1.00 78.12 98 VAL A O 1
ATOM 788 N N . LYS A 1 99 ? 12.128 9.786 -16.477 1.00 77.50 99 LYS A N 1
ATOM 789 C CA . LYS A 1 99 ? 12.969 10.531 -17.429 1.00 77.50 99 LYS A CA 1
ATOM 790 C C . LYS A 1 99 ? 14.432 10.162 -17.179 1.00 77.50 99 LYS A C 1
ATOM 792 O O . LYS A 1 99 ? 14.948 10.381 -16.085 1.00 77.50 99 LYS A O 1
ATOM 797 N N . GLY A 1 100 ? 15.106 9.613 -18.189 1.00 69.56 100 GLY A N 1
ATOM 798 C CA . GLY A 1 100 ? 16.548 9.385 -18.124 1.00 69.56 100 GLY A CA 1
ATOM 799 C C . GLY A 1 100 ? 17.282 10.708 -17.902 1.00 69.56 100 GLY A C 1
ATOM 800 O O . GLY A 1 100 ? 16.969 11.710 -18.549 1.00 69.56 100 GLY A O 1
ATOM 801 N N . LYS A 1 101 ? 18.260 10.736 -16.990 1.00 69.31 101 LYS A N 1
ATOM 802 C CA . LYS A 1 101 ? 19.153 11.895 -16.875 1.00 69.31 101 LYS A CA 1
ATOM 803 C C . LYS A 1 101 ? 19.895 12.030 -18.207 1.00 69.31 101 LYS A C 1
ATOM 805 O O . LYS A 1 101 ? 20.658 11.133 -18.567 1.00 69.31 101 LYS A O 1
ATOM 810 N N . LYS A 1 102 ? 19.686 13.128 -18.945 1.00 63.66 102 LYS A N 1
ATOM 811 C CA . LYS A 1 102 ? 20.579 13.492 -20.057 1.00 63.66 102 LYS A CA 1
ATOM 812 C C . LYS A 1 102 ? 21.992 13.540 -19.476 1.00 63.66 102 LYS A C 1
ATOM 814 O O . LYS A 1 102 ? 22.241 14.325 -18.562 1.00 63.66 102 LYS A O 1
ATOM 819 N N . LYS A 1 103 ? 22.903 12.686 -19.957 1.00 60.69 103 LYS A N 1
ATOM 820 C CA . LYS A 1 103 ? 24.332 12.837 -19.659 1.00 60.69 103 LYS A CA 1
ATOM 821 C C . LYS A 1 103 ? 24.706 14.253 -20.087 1.00 60.69 103 LYS A C 1
ATOM 823 O O . LYS A 1 103 ? 24.569 14.587 -21.260 1.00 60.69 103 LYS A O 1
ATOM 828 N N . TRP A 1 104 ? 25.123 15.088 -19.139 1.00 57.31 104 TRP A N 1
ATOM 829 C CA . TRP A 1 104 ? 25.693 16.394 -19.441 1.00 57.31 104 TRP A CA 1
ATOM 830 C C . TRP A 1 104 ? 27.036 16.142 -20.126 1.00 57.31 104 TRP A C 1
ATOM 832 O O . TRP A 1 104 ? 28.071 16.017 -19.473 1.00 57.31 104 TRP A O 1
ATOM 842 N N . THR A 1 105 ? 27.030 15.985 -21.447 1.00 62.03 105 THR A N 1
ATOM 843 C CA . THR A 1 105 ? 28.258 16.033 -22.235 1.00 62.03 105 THR A CA 1
ATOM 844 C C . THR A 1 105 ? 28.785 17.455 -22.107 1.00 62.03 105 THR A C 1
ATOM 846 O O . THR A 1 105 ? 28.236 18.382 -22.702 1.00 62.03 105 THR A O 1
ATOM 849 N N . ARG A 1 106 ? 29.805 17.656 -21.262 1.00 53.00 106 ARG A N 1
ATOM 850 C CA . ARG A 1 106 ? 30.564 18.907 -21.231 1.00 53.00 106 ARG A CA 1
ATOM 851 C C . ARG A 1 106 ? 31.137 19.102 -22.630 1.00 53.00 106 ARG A C 1
ATOM 853 O O . ARG A 1 106 ? 32.116 18.455 -22.986 1.00 53.00 106 ARG A O 1
ATOM 860 N N . ASN A 1 107 ? 30.549 20.005 -23.405 1.00 53.88 107 ASN A N 1
ATOM 861 C CA . ASN A 1 107 ? 31.245 20.631 -24.517 1.00 53.88 107 ASN A CA 1
ATOM 862 C C . ASN A 1 107 ? 32.340 21.524 -23.919 1.00 53.88 107 ASN A C 1
ATOM 864 O O . ASN A 1 107 ? 32.206 22.742 -23.869 1.00 53.88 107 ASN A O 1
ATOM 868 N N . LEU A 1 108 ? 33.427 20.908 -23.451 1.00 54.12 108 LEU A N 1
ATOM 869 C CA . LEU A 1 108 ? 34.727 21.554 -23.315 1.00 54.12 108 LEU A CA 1
ATOM 870 C C . LEU A 1 108 ? 35.255 21.789 -24.737 1.00 54.12 108 LEU A C 1
ATOM 872 O O . LEU A 1 108 ? 36.205 21.152 -25.184 1.00 54.12 108 LEU A O 1
ATOM 876 N N . LYS A 1 109 ? 34.601 22.680 -25.493 1.00 49.81 109 LYS A N 1
ATOM 877 C CA . LYS A 1 109 ? 35.255 23.316 -26.634 1.00 49.81 109 LYS A CA 1
ATOM 878 C C . LYS A 1 109 ? 36.259 24.276 -26.021 1.00 49.81 109 LYS A C 1
ATOM 880 O O . LYS A 1 109 ? 35.890 25.356 -25.573 1.00 49.81 109 LYS A O 1
ATOM 885 N N . GLY A 1 110 ? 37.500 23.807 -25.921 1.00 44.22 110 GLY A N 1
ATOM 886 C CA . GLY A 1 110 ? 38.625 24.599 -25.467 1.00 44.22 110 GLY A CA 1
ATOM 887 C C . GLY A 1 110 ? 38.666 25.916 -26.227 1.00 44.22 110 GLY A C 1
ATOM 888 O O . GLY A 1 110 ? 38.813 25.944 -27.450 1.00 44.22 110 GLY A O 1
ATOM 889 N N . THR A 1 111 ? 38.534 27.007 -25.487 1.00 42.41 111 THR A N 1
ATOM 890 C CA . THR A 1 111 ? 39.014 28.320 -25.886 1.00 42.41 111 THR A CA 1
ATOM 891 C C . THR A 1 111 ? 40.519 28.180 -26.104 1.00 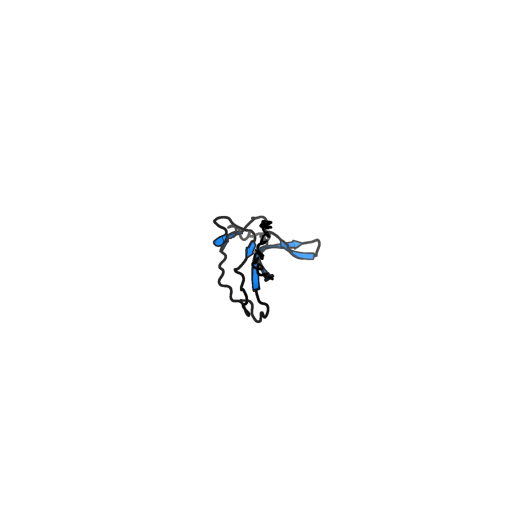42.41 111 THR A C 1
ATOM 893 O O . THR A 1 111 ? 41.316 28.281 -25.176 1.00 42.41 111 THR A O 1
ATOM 896 N N . LYS A 1 112 ? 40.930 27.880 -27.341 1.00 45.78 112 LYS A N 1
ATOM 897 C CA . LYS A 1 112 ? 42.298 28.154 -27.775 1.00 45.78 112 LYS A CA 1
ATOM 898 C C . LYS A 1 112 ? 42.446 29.674 -27.766 1.00 45.78 112 LYS A C 1
ATOM 900 O O . LYS A 1 112 ? 42.042 30.335 -28.720 1.00 45.78 112 LYS A O 1
ATOM 905 N N . SER A 1 113 ? 42.990 30.220 -26.681 1.00 40.84 113 SER A N 1
ATOM 906 C CA . SER A 1 113 ? 43.589 31.551 -26.694 1.00 40.84 113 SER A CA 1
ATOM 907 C C . SER A 1 113 ? 44.615 31.578 -27.823 1.00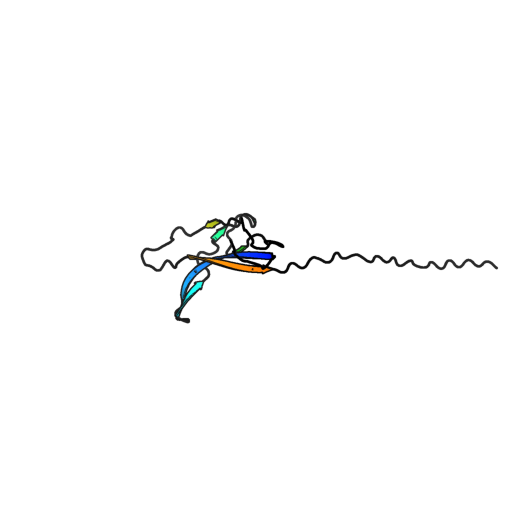 40.84 113 SER A C 1
ATOM 909 O O . SER A 1 113 ? 45.629 30.883 -27.765 1.00 40.84 113 SER A O 1
ATOM 911 N N . LYS A 1 114 ? 44.333 32.343 -28.880 1.00 42.62 114 LYS A N 1
ATOM 912 C CA . LYS A 1 114 ? 45.353 32.760 -29.840 1.00 42.62 114 LYS A CA 1
ATOM 913 C C . LYS A 1 114 ? 46.325 33.660 -29.078 1.00 42.62 114 LYS A C 1
ATOM 915 O O . LYS A 1 114 ? 46.041 34.835 -28.873 1.00 42.62 114 LYS A O 1
ATOM 920 N N . ALA A 1 115 ? 47.442 33.094 -28.635 1.00 43.31 115 ALA A N 1
ATOM 921 C CA . ALA A 1 115 ? 48.621 33.871 -28.301 1.00 43.31 115 ALA A CA 1
ATOM 922 C C . ALA A 1 115 ? 49.116 34.525 -29.600 1.00 43.31 115 ALA A C 1
ATOM 924 O O . ALA A 1 115 ? 49.606 33.845 -30.502 1.00 43.31 115 ALA A O 1
ATOM 925 N N . LEU A 1 116 ? 48.906 35.836 -29.718 1.00 37.47 116 LEU A N 1
ATOM 926 C CA . LEU A 1 116 ? 49.626 36.686 -30.656 1.00 37.47 116 LEU A CA 1
ATOM 927 C C . LEU A 1 116 ? 51.087 36.718 -30.196 1.00 37.47 116 LEU A C 1
ATOM 929 O O . LEU A 1 116 ? 51.420 37.400 -29.234 1.00 37.47 116 LEU A O 1
ATOM 933 N N . ILE A 1 117 ? 51.945 35.952 -30.865 1.00 40.81 117 ILE A N 1
ATOM 934 C CA . ILE A 1 117 ? 53.389 36.175 -30.841 1.00 40.81 117 ILE A CA 1
ATOM 935 C C . ILE A 1 117 ? 53.684 37.047 -32.060 1.00 40.81 117 ILE A C 1
ATOM 937 O O . ILE A 1 117 ? 53.710 36.563 -33.191 1.00 40.81 117 ILE A O 1
ATOM 941 N N . SER A 1 118 ? 53.834 38.350 -31.835 1.00 36.41 118 SER A N 1
ATOM 942 C CA . SER A 1 118 ? 54.420 39.268 -32.807 1.00 36.41 118 SER A CA 1
ATOM 943 C C . SER A 1 118 ? 55.935 39.065 -32.811 1.00 36.41 118 SER A C 1
ATOM 945 O O . SER A 1 118 ? 56.625 39.560 -31.925 1.00 36.41 118 SER A O 1
ATOM 947 N N . ASN A 1 119 ? 56.444 38.346 -33.808 1.00 38.12 119 ASN A N 1
ATOM 948 C CA . ASN A 1 119 ? 57.838 38.441 -34.226 1.00 38.12 119 ASN A CA 1
ATOM 949 C C . ASN A 1 119 ? 57.852 39.061 -35.623 1.00 38.12 119 ASN A C 1
ATOM 951 O O . ASN A 1 119 ? 57.499 38.402 -36.597 1.00 38.12 119 ASN A O 1
ATOM 955 N N . ALA A 1 120 ? 58.265 40.321 -35.708 1.00 36.50 120 ALA A N 1
ATOM 956 C CA . ALA A 1 120 ? 58.761 40.926 -36.934 1.00 36.50 120 ALA A CA 1
ATOM 957 C C . ALA A 1 120 ? 59.998 41.748 -36.556 1.00 36.50 120 ALA A C 1
ATOM 959 O O . ALA A 1 120 ? 59.885 42.840 -36.009 1.00 36.50 120 ALA A O 1
ATOM 960 N N . MET A 1 121 ? 61.172 41.154 -36.781 1.00 35.06 121 MET A N 1
ATOM 961 C CA . MET A 1 121 ? 62.421 41.887 -36.952 1.00 35.06 121 MET A CA 1
ATOM 962 C C . MET A 1 121 ? 62.365 42.593 -38.306 1.00 35.06 121 MET A C 1
ATOM 964 O O . MET A 1 121 ? 62.117 41.934 -39.318 1.00 35.06 121 MET A O 1
ATOM 968 N N . SER A 1 122 ? 62.618 43.895 -38.320 1.00 32.62 122 SER A N 1
ATOM 969 C CA . SER A 1 122 ? 63.260 44.663 -39.396 1.00 32.62 122 SER A CA 1
ATOM 970 C C . SER A 1 122 ? 63.715 45.978 -38.782 1.00 32.62 122 SER A C 1
ATOM 972 O O . SER A 1 122 ? 62.838 46.659 -38.208 1.00 32.62 122 SER A O 1
#

pLDDT: mean 78.52, std 18.67, range [32.62, 95.44]

Organism: NCBI:txid49252

Foldseek 3Di:
DDPPAAFAFKKKKKFKFFWDQDPVVRDTDTHQDPVDFFKDDVVVDDDGDRMDMFPTRHPDGPDDTPDDIDGHDDPCCDDPPPPNTDMDMDMDMDRDDDDDPDPPPPPPPDPPPPDPPDDDDD

Mean predicted aligned error: 12.17 Å

Sequence (122 aa):
LLHNCWKRNIVVKIEMRKIQWSGEINSFVAVIPSSGPSIHNKRRGKFLVQEAFTSCAYHTIDPKFLDEFKIKLPLVIGNKNGEGGRLVLLFSVYNISVKGKKKWTRNLKGTKSKALISNAMS

Nearest PDB structures (foldseek):
  2y9h-assembly6_K  TM=3.961E-01  e=8.668E+00  Thermus thermophilus HB8
  4hwb-assembly1_A  TM=2.880E-01  e=7.635E+00  Homo sapiens

InterPro domains:
  IPR026791 Dedicator of cytokinesis [PTHR23317] (6-103)
  IPR027007 C2 DOCK-type domain [PS51650] (1-122)
  IPR035892 C2 domain superfamily [G3DSA:2.60.40.150] (4-118)